Protein AF-A0A420ARU4-F1 (afdb_monomer_lite)

Foldseek 3Di:
DPDPDCALVNVQVVVVVVVDHDDSVVSVVVVVVVVVVVVVVVVVVVVVVD

Organism: Sphingobacterium detergens (NCBI:txid1145106)

Sequence (50 aa):
MEGKIITPENVVELLKKEGVEIKIEDAKIMIDFILNIAKIAVDQYLSGRF

Radius of gyration: 14.0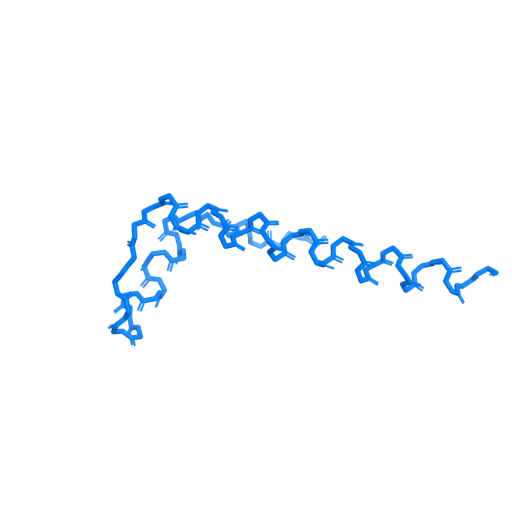8 Å; chains: 1; bounding box: 39×18×30 Å

Structure (mmCIF, N/CA/C/O backbone):
data_AF-A0A420ARU4-F1
#
_entry.id   AF-A0A420ARU4-F1
#
loop_
_atom_site.group_PDB
_atom_site.id
_atom_site.type_symbol
_atom_site.label_atom_id
_atom_site.label_alt_id
_atom_site.label_comp_id
_atom_site.label_asym_id
_atom_site.label_entity_id
_atom_site.label_seq_id
_atom_site.pdbx_PDB_ins_code
_atom_site.Cartn_x
_atom_site.Cartn_y
_atom_site.Cartn_z
_atom_site.occupancy
_atom_site.B_iso_or_equiv
_atom_site.auth_seq_id
_atom_site.auth_comp_id
_atom_site.auth_asym_id
_atom_site.auth_atom_id
_atom_site.pdbx_PDB_model_num
ATOM 1 N N . MET A 1 1 ? 3.550 8.580 -17.569 1.00 39.28 1 MET A N 1
ATOM 2 C CA . MET A 1 1 ? 2.362 7.790 -17.192 1.00 39.28 1 MET A CA 1
ATOM 3 C C . MET A 1 1 ? 1.895 8.333 -15.862 1.00 39.28 1 MET A C 1
ATOM 5 O O . MET A 1 1 ? 2.571 8.103 -14.869 1.00 39.28 1 MET A O 1
ATOM 9 N N . GLU A 1 2 ? 0.824 9.119 -15.839 1.00 43.34 2 GLU A N 1
ATOM 10 C CA . GLU A 1 2 ? 0.204 9.526 -14.574 1.00 43.34 2 GLU A CA 1
ATOM 11 C C . GLU A 1 2 ? -0.554 8.317 -14.018 1.00 43.34 2 GLU A C 1
ATOM 13 O O . GLU A 1 2 ? -1.753 8.146 -14.222 1.00 43.34 2 GLU A O 1
ATOM 18 N N . GLY A 1 3 ? 0.189 7.397 -13.398 1.00 53.88 3 GLY A N 1
ATOM 19 C CA . GLY A 1 3 ? -0.412 6.353 -12.585 1.00 53.88 3 GLY A CA 1
ATOM 20 C C . GLY A 1 3 ? -1.119 7.031 -11.420 1.00 53.88 3 GLY A C 1
ATOM 21 O O . GLY A 1 3 ? -0.501 7.823 -10.711 1.00 53.88 3 GLY A O 1
ATOM 22 N N . LYS A 1 4 ? -2.414 6.756 -11.242 1.00 63.34 4 LYS A N 1
ATOM 23 C CA . LYS A 1 4 ? -3.139 7.171 -10.038 1.00 63.34 4 LYS A CA 1
ATOM 24 C C . LYS A 1 4 ? -2.318 6.744 -8.820 1.00 63.34 4 LYS A C 1
ATOM 26 O O . LYS A 1 4 ? -2.047 5.557 -8.655 1.00 63.34 4 LYS A O 1
ATOM 31 N N . ILE A 1 5 ? -1.920 7.712 -8.000 1.00 75.19 5 ILE A N 1
ATOM 32 C CA . ILE A 1 5 ? -1.273 7.444 -6.717 1.00 75.19 5 ILE A CA 1
ATOM 33 C C . ILE A 1 5 ? -2.309 6.712 -5.863 1.00 75.19 5 ILE A C 1
ATOM 35 O O . ILE A 1 5 ? -3.352 7.280 -5.549 1.00 75.19 5 ILE A O 1
ATOM 39 N N . ILE A 1 6 ? -2.057 5.440 -5.550 1.00 87.12 6 ILE A N 1
ATOM 40 C CA . ILE A 1 6 ? -2.886 4.680 -4.613 1.00 87.12 6 ILE A CA 1
ATOM 41 C C . ILE A 1 6 ? -2.511 5.147 -3.209 1.00 87.12 6 ILE A C 1
ATOM 43 O O . ILE A 1 6 ? -1.367 4.973 -2.791 1.00 87.12 6 ILE A O 1
ATOM 47 N N . THR A 1 7 ? -3.460 5.751 -2.495 1.00 94.56 7 THR A N 1
ATOM 48 C CA . THR A 1 7 ? -3.269 6.145 -1.095 1.00 94.56 7 THR A CA 1
ATOM 49 C C . THR A 1 7 ? -3.784 5.062 -0.141 1.00 94.56 7 THR A C 1
ATOM 51 O O . THR A 1 7 ? -4.612 4.234 -0.542 1.00 94.56 7 THR A O 1
ATOM 54 N N . PRO A 1 8 ? -3.345 5.051 1.132 1.00 96.50 8 PRO A N 1
ATOM 55 C CA . PRO A 1 8 ? -3.884 4.138 2.140 1.00 96.50 8 PRO A CA 1
ATOM 56 C C . PRO A 1 8 ? -5.413 4.198 2.252 1.00 96.50 8 PRO A C 1
ATOM 58 O O . PRO A 1 8 ? -6.065 3.164 2.363 1.00 96.50 8 PRO A O 1
ATOM 6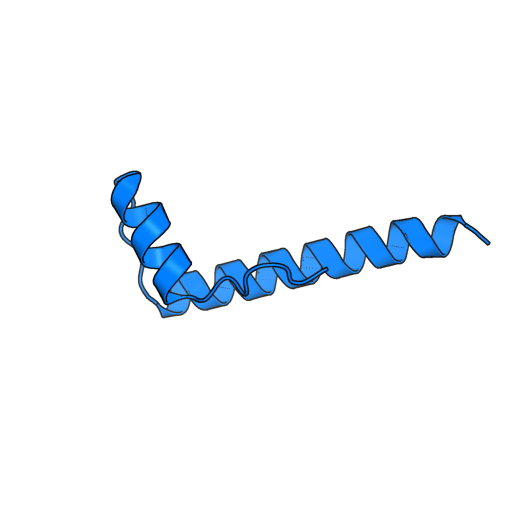1 N N . GLU A 1 9 ? -6.002 5.389 2.143 1.00 96.56 9 GLU A N 1
ATOM 62 C CA . GLU A 1 9 ? -7.452 5.601 2.178 1.00 96.56 9 GLU A CA 1
ATOM 63 C C . GLU A 1 9 ? -8.143 4.899 1.006 1.00 96.56 9 GLU A C 1
ATOM 65 O O . GLU A 1 9 ? -9.167 4.245 1.196 1.00 96.56 9 GLU A O 1
ATOM 70 N N . ASN A 1 10 ? -7.557 4.962 -0.197 1.00 94.94 10 ASN A N 1
ATOM 71 C CA . ASN A 1 10 ? -8.099 4.249 -1.353 1.00 94.94 10 ASN A CA 1
ATOM 72 C C . ASN A 1 10 ? -8.097 2.732 -1.138 1.00 94.94 10 ASN A C 1
ATOM 74 O O . ASN A 1 10 ? -9.038 2.064 -1.558 1.00 94.94 10 ASN A O 1
ATOM 78 N N . VAL A 1 11 ? -7.062 2.188 -0.490 1.00 95.19 11 VAL A N 1
ATOM 79 C CA . VAL A 1 11 ? -6.963 0.750 -0.197 1.00 95.19 11 VAL A CA 1
ATOM 80 C C . VAL A 1 11 ? -7.999 0.335 0.845 1.00 95.19 11 VAL A C 1
ATOM 82 O O . VAL A 1 11 ? -8.681 -0.667 0.645 1.00 95.19 11 VAL A O 1
ATOM 85 N N . VAL A 1 12 ? -8.173 1.120 1.914 1.00 97.75 12 VAL A N 1
ATOM 86 C CA . VAL A 1 12 ? -9.210 0.872 2.929 1.00 97.75 12 VAL A CA 1
ATOM 87 C C . VAL A 1 12 ? -10.600 0.877 2.288 1.00 97.75 12 VAL A C 1
ATOM 89 O O . VAL A 1 12 ? -11.376 -0.053 2.495 1.00 97.75 12 VAL A O 1
ATOM 92 N N . GLU A 1 13 ? -10.919 1.887 1.476 1.00 96.69 13 GLU A N 1
ATOM 93 C CA . GLU A 1 13 ? -12.214 1.969 0.791 1.00 96.69 13 GLU A CA 1
ATOM 94 C C . GLU A 1 13 ? -12.433 0.827 -0.204 1.00 96.69 13 GLU A C 1
ATOM 96 O O . GLU A 1 13 ? -13.548 0.313 -0.312 1.00 96.69 13 GLU A O 1
ATOM 101 N N . LEU A 1 14 ? -11.389 0.435 -0.938 1.00 95.12 14 LEU A N 1
ATOM 102 C CA . LEU A 1 14 ? -11.448 -0.667 -1.891 1.00 95.12 14 LEU A CA 1
ATOM 103 C C . LEU A 1 14 ? -11.750 -1.984 -1.177 1.00 95.12 14 LEU A C 1
ATOM 105 O O . LEU A 1 14 ? -12.702 -2.668 -1.534 1.00 95.12 14 LEU A O 1
ATOM 109 N N . LEU A 1 15 ? -10.976 -2.317 -0.147 1.00 95.75 15 LEU A N 1
ATOM 110 C CA . LEU A 1 15 ? -11.133 -3.574 0.579 1.00 95.75 15 LEU A CA 1
ATOM 111 C C . LEU A 1 15 ? -12.454 -3.625 1.344 1.00 95.75 15 LEU A C 1
ATOM 113 O O . LEU A 1 15 ? -13.109 -4.665 1.365 1.00 95.75 15 LEU A O 1
ATOM 117 N N . LYS A 1 16 ? -12.920 -2.484 1.860 1.00 97.50 16 LYS A N 1
ATOM 118 C CA . LYS A 1 16 ? -14.236 -2.390 2.493 1.00 97.50 16 LYS A CA 1
ATOM 119 C C . LYS A 1 16 ? -15.374 -2.733 1.529 1.00 97.50 16 LYS A C 1
ATOM 121 O O . LYS A 1 16 ? -16.334 -3.377 1.947 1.00 97.50 16 LYS A O 1
ATOM 126 N N . LYS A 1 17 ? -15.282 -2.340 0.251 1.00 97.12 17 LYS A N 1
ATOM 127 C CA . LYS A 1 17 ? -16.273 -2.715 -0.782 1.00 97.12 17 LYS A CA 1
ATOM 128 C C . LYS A 1 17 ? -16.304 -4.221 -1.040 1.00 97.12 17 LYS A C 1
ATOM 130 O O . LYS A 1 17 ? -17.368 -4.752 -1.334 1.00 97.12 17 LYS A O 1
ATOM 135 N N . GLU A 1 18 ? -15.175 -4.892 -0.846 1.00 96.56 18 GLU A N 1
ATOM 136 C CA . GLU A 1 18 ? -15.032 -6.349 -0.943 1.00 96.56 18 GLU A CA 1
ATOM 137 C C . GLU A 1 18 ? -15.345 -7.074 0.383 1.00 96.56 18 GLU A C 1
ATOM 139 O O . GLU A 1 18 ? -15.138 -8.280 0.505 1.00 96.56 18 GLU A O 1
ATOM 144 N N . GLY A 1 19 ? -15.847 -6.359 1.399 1.00 97.56 19 GLY A N 1
ATOM 145 C CA . GLY A 1 19 ? -16.209 -6.930 2.699 1.00 97.56 19 GLY A CA 1
ATOM 146 C C . GLY A 1 19 ? -15.030 -7.169 3.647 1.00 97.56 19 GLY A C 1
ATOM 147 O O . GLY A 1 19 ? -15.196 -7.847 4.660 1.00 97.56 19 GLY A O 1
ATOM 148 N N . VAL A 1 20 ? -13.853 -6.614 3.350 1.00 97.50 20 VAL A N 1
ATOM 149 C CA . VAL A 1 20 ? -12.649 -6.728 4.181 1.00 97.50 20 VAL A CA 1
ATOM 150 C C . VAL A 1 20 ? -12.351 -5.383 4.839 1.00 97.50 20 VAL A C 1
ATOM 152 O O . VAL A 1 20 ? -11.978 -4.413 4.184 1.00 97.50 20 VAL A O 1
ATOM 155 N N . GLU A 1 21 ? -12.501 -5.318 6.158 1.00 97.06 21 GLU A N 1
ATOM 156 C CA . GLU A 1 21 ? -12.198 -4.114 6.930 1.00 97.06 21 GLU A CA 1
ATOM 157 C C . GLU A 1 21 ? -10.762 -4.170 7.464 1.00 97.06 21 GLU A C 1
ATOM 159 O O . GLU A 1 21 ? -10.370 -5.128 8.130 1.00 97.06 21 GLU A O 1
ATOM 164 N N . ILE A 1 22 ? -9.970 -3.142 7.156 1.00 96.62 22 ILE A N 1
ATOM 165 C CA . ILE A 1 22 ? -8.572 -3.020 7.583 1.00 96.62 22 ILE A CA 1
ATOM 166 C C . ILE A 1 22 ? -8.303 -1.631 8.154 1.00 96.62 22 ILE A C 1
ATOM 168 O O . ILE A 1 22 ? -9.035 -0.677 7.871 1.00 96.62 22 ILE A O 1
ATOM 172 N N . LYS A 1 23 ? -7.230 -1.497 8.936 1.00 98.06 23 LYS A N 1
ATOM 173 C CA . LYS A 1 23 ? -6.789 -0.192 9.430 1.00 98.06 23 LYS A CA 1
ATOM 174 C C . LYS A 1 23 ? -5.953 0.534 8.381 1.00 98.06 23 LYS A C 1
ATOM 176 O O . LYS A 1 23 ? -5.384 -0.068 7.470 1.00 98.06 23 LYS A O 1
ATOM 181 N N . ILE A 1 24 ? -5.834 1.850 8.544 1.00 97.44 24 ILE A N 1
ATOM 182 C CA . ILE A 1 24 ? -5.024 2.685 7.651 1.00 97.44 24 ILE A CA 1
ATOM 183 C C . ILE A 1 24 ? -3.536 2.292 7.717 1.00 97.44 24 ILE A C 1
ATOM 185 O O . ILE A 1 24 ? -2.817 2.416 6.728 1.00 97.44 24 ILE A O 1
ATOM 189 N N . GLU A 1 25 ? -3.065 1.806 8.869 1.00 97.56 25 GLU A N 1
ATOM 190 C CA . GLU A 1 25 ? -1.696 1.324 9.064 1.00 97.56 25 GLU A CA 1
ATOM 191 C C . GLU A 1 25 ? -1.423 0.055 8.254 1.00 97.56 25 GLU A C 1
ATOM 193 O O . GLU A 1 25 ? -0.377 -0.045 7.615 1.00 97.56 25 GLU A O 1
ATOM 198 N N . ASP A 1 26 ? -2.383 -0.870 8.216 1.00 97.31 26 ASP A N 1
ATOM 199 C CA . ASP A 1 26 ? -2.278 -2.095 7.421 1.00 97.31 26 ASP A CA 1
ATOM 200 C C . ASP A 1 26 ? -2.212 -1.747 5.926 1.00 97.31 26 ASP A C 1
ATOM 202 O O . ASP A 1 26 ? -1.366 -2.259 5.194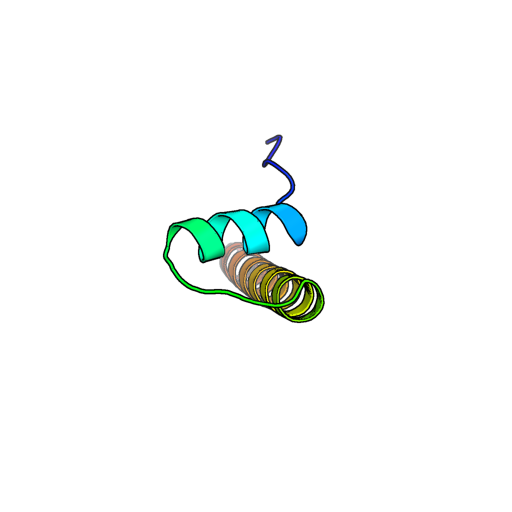 1.00 97.31 26 ASP A O 1
ATOM 206 N N . ALA A 1 27 ? -3.032 -0.787 5.484 1.00 97.06 27 ALA A N 1
ATOM 207 C CA . ALA A 1 27 ? -3.019 -0.289 4.112 1.00 97.06 27 ALA A CA 1
ATOM 208 C C . ALA A 1 27 ? -1.662 0.318 3.708 1.00 97.06 27 ALA A C 1
ATOM 210 O O . ALA A 1 27 ? -1.195 0.081 2.593 1.00 97.06 27 ALA A O 1
ATOM 211 N N . LYS A 1 28 ? -1.002 1.064 4.607 1.00 96.69 28 LYS A N 1
ATOM 212 C CA . LYS A 1 28 ? 0.353 1.601 4.371 1.00 96.69 28 LYS A CA 1
ATOM 213 C C . LYS A 1 28 ? 1.362 0.477 4.145 1.00 96.69 28 LYS A C 1
ATOM 215 O O . LYS A 1 28 ? 2.076 0.497 3.147 1.00 96.69 28 LYS A O 1
ATOM 220 N N . ILE A 1 29 ? 1.354 -0.532 5.018 1.00 97.50 29 ILE A N 1
ATOM 221 C CA . ILE A 1 29 ? 2.245 -1.698 4.915 1.00 97.50 29 ILE A CA 1
ATOM 222 C C . ILE A 1 29 ? 2.032 -2.430 3.583 1.00 97.50 29 ILE A C 1
ATOM 224 O O . ILE A 1 29 ? 2.999 -2.810 2.923 1.00 97.50 29 ILE A O 1
ATOM 228 N N . ME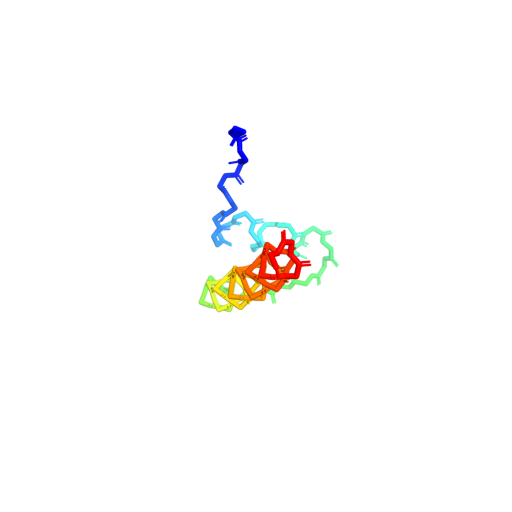T A 1 30 ? 0.778 -2.601 3.158 1.00 95.44 30 MET A N 1
ATOM 229 C CA . MET A 1 30 ? 0.449 -3.250 1.886 1.00 95.44 30 MET A CA 1
ATOM 230 C C . MET A 1 30 ? 0.980 -2.472 0.679 1.00 95.44 30 MET A C 1
ATOM 232 O O . MET A 1 30 ? 1.560 -3.076 -0.225 1.00 95.44 30 MET A O 1
ATOM 236 N N . ILE A 1 31 ? 0.801 -1.146 0.658 1.00 95.19 31 ILE A N 1
ATOM 237 C CA . ILE A 1 31 ? 1.307 -0.291 -0.425 1.00 95.19 31 ILE A CA 1
ATOM 238 C C . ILE A 1 31 ? 2.832 -0.393 -0.505 1.00 95.19 31 ILE A C 1
ATOM 240 O O . ILE A 1 31 ? 3.363 -0.671 -1.581 1.00 95.19 31 ILE A O 1
ATOM 244 N N . ASP A 1 32 ? 3.527 -0.244 0.624 1.00 95.50 32 ASP A N 1
ATOM 245 C CA . ASP A 1 32 ? 4.989 -0.323 0.677 1.00 95.50 32 ASP A CA 1
ATOM 246 C C . ASP A 1 32 ? 5.497 -1.689 0.199 1.00 95.50 32 ASP A C 1
ATOM 248 O O . ASP A 1 32 ? 6.451 -1.779 -0.576 1.00 95.50 32 ASP A O 1
ATOM 252 N N . PHE A 1 33 ? 4.831 -2.771 0.608 1.00 96.62 33 PHE A N 1
ATOM 253 C CA . PHE A 1 33 ? 5.162 -4.124 0.174 1.00 96.62 33 PHE A CA 1
ATOM 254 C C . PHE A 1 33 ? 5.034 -4.297 -1.346 1.00 96.62 33 PHE A C 1
ATOM 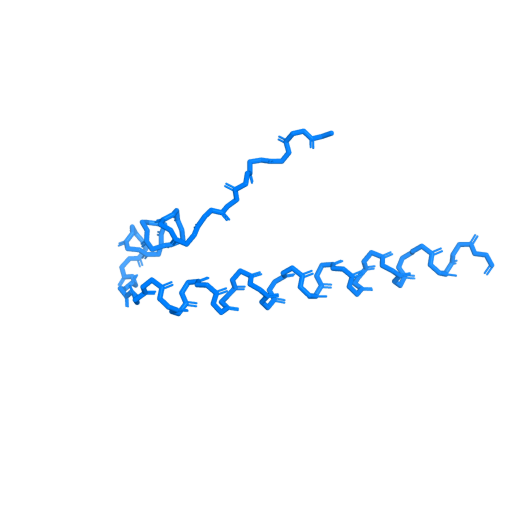256 O O . PHE A 1 33 ? 5.968 -4.777 -1.994 1.00 96.62 33 PHE A O 1
ATOM 263 N N . ILE A 1 34 ? 3.912 -3.867 -1.932 1.00 94.56 34 ILE A N 1
ATOM 264 C CA . ILE A 1 34 ? 3.675 -3.971 -3.378 1.00 94.56 34 ILE A CA 1
ATOM 265 C C . ILE A 1 34 ? 4.684 -3.123 -4.156 1.00 94.56 34 ILE A C 1
ATOM 267 O O . ILE A 1 34 ? 5.233 -3.598 -5.150 1.00 94.56 34 ILE A O 1
ATOM 271 N N . LEU A 1 35 ? 4.969 -1.898 -3.706 1.00 93.25 35 LEU A N 1
ATOM 272 C CA . LEU A 1 35 ? 5.952 -1.021 -4.348 1.00 93.25 35 LEU A CA 1
ATOM 273 C C . LEU A 1 35 ? 7.360 -1.623 -4.321 1.00 93.25 35 LEU A C 1
ATOM 275 O O . LEU A 1 35 ? 8.069 -1.559 -5.327 1.00 93.25 35 LEU A O 1
ATOM 279 N N . ASN A 1 36 ? 7.749 -2.257 -3.214 1.00 95.75 36 ASN A N 1
ATOM 280 C CA . ASN A 1 36 ? 9.029 -2.955 -3.116 1.00 95.75 36 ASN A CA 1
ATOM 281 C C . ASN A 1 36 ? 9.120 -4.117 -4.112 1.00 95.75 36 ASN A C 1
ATOM 283 O O . ASN A 1 36 ? 10.126 -4.245 -4.811 1.00 95.75 36 ASN A O 1
ATOM 287 N N . ILE A 1 37 ? 8.064 -4.927 -4.236 1.00 96.12 37 ILE A N 1
ATOM 288 C CA . ILE A 1 37 ? 8.023 -6.015 -5.224 1.00 96.12 37 ILE A CA 1
ATOM 289 C C . ILE A 1 37 ? 8.062 -5.461 -6.647 1.00 96.12 37 ILE A C 1
ATOM 291 O O . ILE A 1 37 ? 8.831 -5.951 -7.471 1.00 96.12 37 ILE A O 1
ATOM 295 N N . ALA A 1 38 ? 7.264 -4.435 -6.941 1.00 94.25 38 ALA A N 1
ATOM 296 C CA . ALA A 1 38 ? 7.214 -3.817 -8.260 1.00 94.25 38 ALA A CA 1
ATOM 297 C C . ALA A 1 38 ? 8.588 -3.274 -8.669 1.00 94.25 38 ALA A C 1
ATOM 299 O O . ALA A 1 38 ? 9.029 -3.511 -9.792 1.00 94.25 38 ALA A O 1
ATOM 300 N N . LYS A 1 39 ? 9.293 -2.615 -7.742 1.00 94.69 39 LYS A N 1
ATOM 301 C CA . LYS A 1 39 ? 10.662 -2.145 -7.956 1.00 94.69 39 LYS A CA 1
ATOM 302 C C . LYS A 1 39 ? 11.600 -3.301 -8.300 1.00 94.69 39 LYS A C 1
ATOM 304 O O . LYS A 1 39 ? 12.264 -3.240 -9.326 1.00 94.69 39 LYS A O 1
ATOM 309 N N . ILE A 1 40 ? 11.602 -4.369 -7.500 1.00 95.75 40 ILE A N 1
ATOM 310 C CA . ILE A 1 40 ? 12.445 -5.549 -7.750 1.00 95.75 40 ILE A CA 1
ATOM 311 C C . ILE A 1 40 ? 12.142 -6.161 -9.123 1.00 95.75 40 ILE A C 1
ATOM 313 O O . ILE A 1 40 ? 13.065 -6.472 -9.872 1.00 95.75 40 ILE A O 1
ATOM 317 N N . ALA A 1 41 ? 10.865 -6.317 -9.473 1.00 95.19 41 ALA A N 1
ATOM 318 C CA . ALA A 1 41 ? 10.454 -6.897 -10.748 1.00 95.19 41 ALA A CA 1
ATOM 319 C C . ALA A 1 41 ? 10.911 -6.046 -11.944 1.00 95.19 41 ALA A C 1
ATOM 321 O O . ALA A 1 41 ? 11.402 -6.584 -12.938 1.00 95.19 41 ALA A O 1
ATOM 322 N N . VAL A 1 42 ? 10.791 -4.719 -11.845 1.00 95.06 42 VAL A N 1
ATOM 323 C CA . VAL A 1 42 ? 11.276 -3.790 -12.875 1.00 95.06 42 VAL A CA 1
ATOM 324 C C . VAL A 1 42 ? 12.799 -3.830 -12.967 1.00 95.06 42 VAL A C 1
ATOM 326 O O . VAL A 1 42 ? 13.327 -3.940 -14.071 1.00 95.06 42 VAL A O 1
ATOM 329 N N . ASP A 1 43 ? 13.503 -3.804 -11.835 1.00 94.81 43 ASP A N 1
ATOM 330 C CA . ASP A 1 43 ? 14.965 -3.865 -11.794 1.00 94.81 43 ASP A CA 1
ATOM 331 C C . ASP A 1 43 ? 15.481 -5.162 -12.438 1.00 94.81 43 ASP A C 1
ATOM 333 O O . ASP A 1 43 ? 16.408 -5.122 -13.243 1.00 94.81 43 ASP A O 1
ATOM 337 N N . GLN A 1 44 ? 14.847 -6.307 -12.156 1.00 94.00 44 GLN A N 1
ATOM 338 C CA . GLN A 1 44 ? 15.165 -7.592 -12.792 1.00 94.00 44 GLN A CA 1
ATOM 339 C C . GLN A 1 44 ? 14.890 -7.586 -14.298 1.00 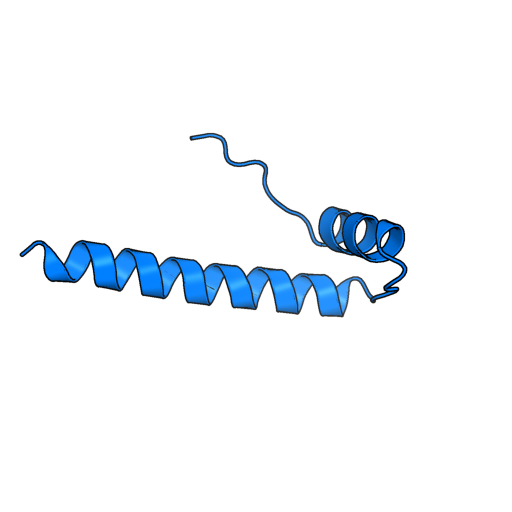94.00 44 GLN A C 1
ATOM 341 O O . GLN A 1 44 ? 15.691 -8.080 -15.090 1.00 94.00 44 GLN A O 1
ATOM 346 N N . TYR A 1 45 ? 13.759 -7.019 -14.712 1.00 93.75 45 TYR A N 1
ATOM 347 C CA . TYR A 1 45 ? 13.409 -6.924 -16.123 1.00 93.75 45 TYR A CA 1
ATOM 348 C C . TYR A 1 45 ? 14.387 -6.045 -16.910 1.00 93.75 45 TYR A C 1
ATOM 350 O O . TYR A 1 45 ? 14.700 -6.349 -18.061 1.00 93.75 45 TYR A O 1
ATOM 358 N N . LEU A 1 46 ? 14.868 -4.957 -16.305 1.00 94.06 46 LEU A N 1
ATOM 359 C CA . LEU A 1 46 ? 15.832 -4.050 -16.922 1.00 94.06 46 LEU A CA 1
ATOM 360 C C . LEU A 1 46 ? 17.264 -4.597 -16.874 1.00 94.06 46 LEU A C 1
ATOM 362 O O . LEU A 1 46 ? 18.003 -4.397 -17.836 1.00 94.06 46 LEU A O 1
ATOM 366 N N . SER A 1 47 ? 17.655 -5.300 -15.806 1.00 87.50 47 SER A N 1
ATOM 367 C CA . SER A 1 47 ? 18.998 -5.883 -15.679 1.00 87.50 47 SER A CA 1
ATOM 368 C C . SER A 1 47 ? 19.242 -7.021 -16.668 1.00 87.50 47 SER A C 1
ATOM 370 O O . SER A 1 47 ? 20.346 -7.142 -17.180 1.00 87.50 47 SER A O 1
ATOM 372 N N . GLY A 1 48 ? 18.210 -7.794 -17.019 1.00 70.69 48 GLY A N 1
ATOM 373 C CA . GLY A 1 48 ? 18.290 -8.836 -18.049 1.00 70.69 48 GLY A CA 1
ATOM 374 C C . GLY A 1 48 ? 18.361 -8.325 -19.496 1.00 70.69 48 GLY A C 1
ATOM 375 O O . GLY A 1 48 ? 18.349 -9.139 -20.417 1.00 70.69 48 GLY A O 1
ATOM 376 N N . ARG A 1 49 ? 18.386 -7.003 -19.726 1.00 59.31 49 ARG A N 1
ATOM 377 C CA . ARG A 1 49 ? 18.503 -6.396 -21.067 1.00 59.31 49 ARG A CA 1
ATOM 378 C C . ARG A 1 49 ? 19.915 -5.911 -21.428 1.00 59.31 49 ARG A C 1
ATOM 380 O O . ARG A 1 49 ? 20.058 -5.270 -22.471 1.00 59.31 49 ARG A O 1
ATOM 387 N N . PHE A 1 50 ? 20.926 -6.213 -20.615 1.00 50.91 50 PHE A N 1
ATOM 388 C CA . PHE A 1 50 ? 22.338 -5.952 -20.910 1.00 50.91 50 PHE A CA 1
ATOM 389 C C . PHE A 1 50 ? 23.170 -7.225 -20.775 1.00 50.91 50 PHE A C 1
ATOM 391 O O . PHE A 1 50 ? 22.920 -7.988 -19.816 1.00 50.91 50 PHE A O 1
#

pLDDT: mean 89.38, std 15.04, range [39.28, 98.06]

Secondary structure (DSSP, 8-state):
-------HHHHHHHHHHTT----HHHHHHHHHHHHHHHHHHHHHHHHTT-